Protein AF-A0A7S0RJD3-F1 (afdb_monomer_lite)

InterPro domains:
  IPR029000 Cyclophilin-like domain superfamily [G3DSA:2.40.100.10] (4-103)
  IPR029000 Cyclophilin-like domain superfamily [SSF50891] (12-102)

Radius of gyration: 16.27 Å; chains: 1; bounding box: 36×37×42 Å

Structure (mmCIF, N/CA/C/O backbone):
data_AF-A0A7S0RJD3-F1
#
_entry.id   AF-A0A7S0RJD3-F1
#
loop_
_atom_site.group_PDB
_atom_site.id
_atom_site.type_symbol
_atom_site.label_atom_id
_atom_site.label_alt_id
_atom_site.label_comp_id
_atom_site.label_asym_id
_atom_site.label_entity_id
_atom_site.label_seq_id
_atom_site.pdbx_PDB_ins_code
_atom_site.Cartn_x
_atom_site.Cartn_y
_atom_site.Cartn_z
_atom_site.occupancy
_atom_site.B_iso_or_equiv
_atom_site.auth_seq_id
_atom_site.auth_comp_id
_atom_site.auth_asym_id
_atom_site.auth_atom_id
_atom_site.pdbx_PDB_model_num
ATOM 1 N N . MET A 1 1 ? 11.140 4.102 11.174 1.00 42.84 1 MET A N 1
ATOM 2 C CA . MET A 1 1 ? 11.717 2.748 11.290 1.00 42.84 1 MET A CA 1
ATOM 3 C C . MET A 1 1 ? 10.749 1.939 12.129 1.00 42.84 1 MET A C 1
ATOM 5 O O . MET A 1 1 ? 10.420 2.392 13.215 1.00 42.84 1 MET A O 1
ATOM 9 N N . VAL A 1 2 ? 10.193 0.849 11.604 1.00 48.28 2 VAL A N 1
ATOM 10 C CA . VAL A 1 2 ? 9.405 -0.090 12.420 1.00 48.28 2 VAL A CA 1
ATOM 11 C C . VAL A 1 2 ? 10.376 -0.982 13.194 1.00 48.28 2 VAL A C 1
ATOM 13 O O . VAL A 1 2 ? 11.359 -1.428 12.612 1.00 48.28 2 VAL A O 1
ATOM 16 N N . ASP A 1 3 ? 10.099 -1.262 14.469 1.00 56.97 3 ASP A N 1
ATOM 17 C CA . ASP A 1 3 ? 10.924 -2.094 15.373 1.00 56.97 3 ASP A CA 1
ATOM 18 C C . ASP A 1 3 ? 10.940 -3.601 15.011 1.00 56.97 3 ASP A C 1
ATOM 20 O O . ASP A 1 3 ? 11.154 -4.477 15.850 1.00 56.97 3 ASP A O 1
ATOM 24 N N . GLY A 1 4 ? 10.712 -3.938 13.740 1.00 58.22 4 GLY A N 1
ATOM 25 C CA . GLY A 1 4 ? 10.915 -5.279 13.208 1.00 58.22 4 GLY A CA 1
ATOM 26 C C . GLY A 1 4 ? 12.369 -5.453 12.775 1.00 58.22 4 GLY A C 1
ATOM 27 O O . GLY A 1 4 ? 12.878 -4.664 11.988 1.00 58.22 4 GLY A O 1
ATOM 28 N N . LYS A 1 5 ? 13.039 -6.515 13.235 1.00 60.19 5 LYS A N 1
ATOM 29 C CA . LYS A 1 5 ? 14.437 -6.846 12.875 1.00 60.19 5 LYS A CA 1
ATOM 30 C C . LYS A 1 5 ? 14.649 -7.225 11.394 1.00 60.19 5 LYS A C 1
ATOM 32 O O . LYS A 1 5 ? 15.731 -7.684 11.042 1.00 60.19 5 LYS A O 1
ATOM 37 N N . PHE A 1 6 ? 13.637 -7.075 10.541 1.00 66.56 6 PHE A N 1
ATOM 38 C CA . PHE A 1 6 ? 13.657 -7.509 9.147 1.00 66.56 6 PHE A CA 1
ATOM 39 C C . PHE A 1 6 ? 13.454 -6.314 8.219 1.00 66.56 6 PHE A C 1
ATOM 41 O O . PHE A 1 6 ? 12.492 -5.559 8.359 1.00 66.56 6 PHE A O 1
ATOM 48 N N . SER A 1 7 ? 14.370 -6.159 7.266 1.00 71.75 7 SER A N 1
ATOM 49 C CA . SER A 1 7 ? 14.359 -5.096 6.257 1.00 71.75 7 SER A CA 1
ATOM 50 C C . SER A 1 7 ? 13.518 -5.427 5.023 1.00 71.75 7 SER A C 1
ATOM 52 O O . SER A 1 7 ? 13.424 -4.585 4.141 1.00 71.75 7 SER A O 1
ATOM 54 N N . GLY A 1 8 ? 12.924 -6.624 4.950 1.00 77.19 8 GLY A N 1
ATOM 55 C CA . GLY A 1 8 ? 12.093 -7.049 3.828 1.00 77.19 8 GLY A CA 1
ATOM 56 C C . GLY A 1 8 ? 11.360 -8.372 4.072 1.00 77.19 8 GLY A C 1
ATOM 57 O O . GLY A 1 8 ? 11.502 -8.993 5.128 1.00 77.19 8 GLY A O 1
ATOM 58 N N . LEU A 1 9 ? 10.547 -8.780 3.097 1.00 82.25 9 LEU A N 1
ATOM 59 C CA . LEU A 1 9 ? 9.812 -10.044 3.091 1.00 82.25 9 LEU A CA 1
ATOM 60 C C . LEU A 1 9 ? 10.760 -11.242 2.983 1.00 82.25 9 LEU A C 1
ATOM 62 O O . LEU A 1 9 ? 11.779 -11.178 2.300 1.00 82.25 9 LEU A O 1
ATOM 66 N N . ALA A 1 10 ? 10.377 -12.361 3.604 1.00 83.44 10 ALA A N 1
ATOM 67 C CA . ALA A 1 10 ? 11.083 -13.632 3.434 1.00 83.44 10 ALA A CA 1
ATOM 68 C C . ALA A 1 10 ? 11.004 -14.141 1.983 1.00 83.44 10 ALA A C 1
ATOM 70 O O . ALA A 1 10 ? 11.990 -14.648 1.454 1.00 83.44 10 ALA A O 1
ATOM 71 N N . TRP A 1 11 ? 9.849 -13.941 1.338 1.00 83.25 11 TRP A N 1
ATOM 72 C CA . TRP A 1 11 ? 9.627 -14.202 -0.082 1.00 83.25 11 TRP A CA 1
ATOM 73 C C . TRP A 1 11 ? 8.837 -13.049 -0.688 1.00 83.25 11 TRP A C 1
ATOM 75 O O . TRP A 1 11 ? 7.824 -12.618 -0.136 1.00 83.25 11 TRP A O 1
ATOM 85 N N . GLN A 1 12 ? 9.319 -12.542 -1.815 1.00 86.25 12 GLN A N 1
ATOM 86 C CA . GLN A 1 12 ? 8.622 -11.541 -2.605 1.00 86.25 12 GLN A CA 1
ATOM 87 C C . GLN A 1 12 ? 7.914 -12.277 -3.741 1.00 86.25 12 GLN A C 1
ATOM 89 O O . GLN A 1 12 ? 8.520 -12.473 -4.782 1.00 86.25 12 GLN A O 1
ATOM 94 N N . GLU A 1 13 ? 6.684 -12.736 -3.502 1.00 87.00 13 GLU A N 1
ATOM 95 C CA . GLU A 1 13 ? 5.916 -13.523 -4.475 1.00 87.00 13 GLU A CA 1
ATOM 96 C C . GLU A 1 13 ? 4.891 -12.647 -5.199 1.00 87.00 13 GLU A C 1
ATOM 98 O O . GLU A 1 13 ? 3.969 -12.102 -4.578 1.00 87.00 13 GLU A O 1
ATOM 103 N N . TYR A 1 14 ? 5.025 -12.519 -6.516 1.00 90.38 14 TYR A N 1
ATOM 104 C CA . TYR A 1 14 ? 3.992 -11.951 -7.376 1.00 90.38 14 TYR A CA 1
ATOM 105 C C . TYR A 1 14 ? 3.080 -13.045 -7.943 1.00 90.38 14 TYR A C 1
ATOM 107 O O . TYR A 1 14 ? 3.507 -14.143 -8.289 1.00 90.38 14 TYR A O 1
ATOM 115 N N . SER A 1 15 ? 1.798 -12.720 -8.119 1.00 92.88 15 SER A N 1
ATOM 116 C CA . SER A 1 15 ? 0.851 -13.591 -8.811 1.00 92.88 15 SER A CA 1
ATOM 117 C C . SER A 1 15 ? -0.053 -12.767 -9.724 1.00 92.88 15 SER A C 1
ATOM 119 O O . SER A 1 15 ? -0.755 -11.881 -9.233 1.00 92.88 15 SER A O 1
ATOM 121 N N . PRO A 1 16 ? -0.157 -13.100 -11.025 1.00 93.25 16 PRO A N 1
ATOM 122 C CA . PRO A 1 16 ? -1.087 -12.421 -11.927 1.00 93.25 16 PRO A CA 1
ATOM 123 C C . PRO A 1 16 ? -2.560 -12.659 -11.555 1.00 93.25 16 PRO A C 1
ATOM 125 O O . PRO A 1 16 ? -3.438 -11.957 -12.043 1.00 93.25 16 PRO A O 1
ATOM 128 N N . ARG A 1 17 ? -2.852 -13.623 -10.665 1.00 96.19 17 ARG A N 1
ATOM 129 C CA . ARG A 1 17 ? -4.199 -13.837 -10.104 1.00 96.19 17 ARG A CA 1
ATOM 130 C C . ARG A 1 17 ? -4.589 -12.787 -9.059 1.00 96.19 17 ARG A C 1
ATOM 132 O O . ARG A 1 17 ? -5.767 -12.672 -8.740 1.00 96.19 17 ARG A O 1
ATOM 139 N N . TYR A 1 18 ? -3.616 -12.046 -8.531 1.00 95.88 18 TYR A N 1
ATOM 140 C CA . TYR A 1 18 ? -3.810 -10.977 -7.553 1.00 95.88 18 TYR A CA 1
ATOM 141 C C . TYR A 1 18 ? -3.129 -9.695 -8.060 1.00 95.88 18 TYR A C 1
ATOM 143 O O . TYR A 1 18 ? -2.096 -9.294 -7.527 1.00 95.88 18 TYR A O 1
ATOM 151 N N . PRO A 1 19 ? -3.654 -9.076 -9.135 1.00 95.62 19 PRO A N 1
ATOM 152 C CA . PRO A 1 19 ? -3.076 -7.860 -9.692 1.00 95.62 19 PRO A CA 1
ATOM 153 C C . PRO A 1 19 ? -3.303 -6.652 -8.772 1.00 95.62 19 PRO A C 1
ATOM 155 O O . PRO A 1 19 ? -4.268 -6.607 -8.006 1.00 95.62 19 PRO A O 1
ATOM 158 N N . HIS A 1 20 ? -2.438 -5.643 -8.892 1.00 96.94 20 HIS A N 1
ATOM 159 C CA . HIS A 1 20 ? -2.526 -4.396 -8.123 1.00 96.94 20 HIS A CA 1
ATOM 160 C C . HIS A 1 20 ? -3.558 -3.427 -8.699 1.00 96.94 20 HIS A C 1
ATOM 162 O O . HIS A 1 20 ? -3.204 -2.375 -9.221 1.00 96.94 20 HIS A O 1
ATOM 168 N N . VAL A 1 21 ? -4.835 -3.780 -8.611 1.00 97.75 21 VAL A N 1
ATOM 169 C CA . VAL A 1 21 ? -5.946 -2.911 -9.027 1.00 97.75 21 VAL A CA 1
ATOM 170 C C . VAL A 1 21 ? -6.313 -1.900 -7.932 1.00 97.75 21 VAL A C 1
ATOM 172 O O . VAL A 1 21 ? -5.790 -1.939 -6.820 1.00 97.75 21 VAL A O 1
ATOM 175 N N . GLU A 1 22 ? -7.239 -0.986 -8.218 1.00 97.88 22 GL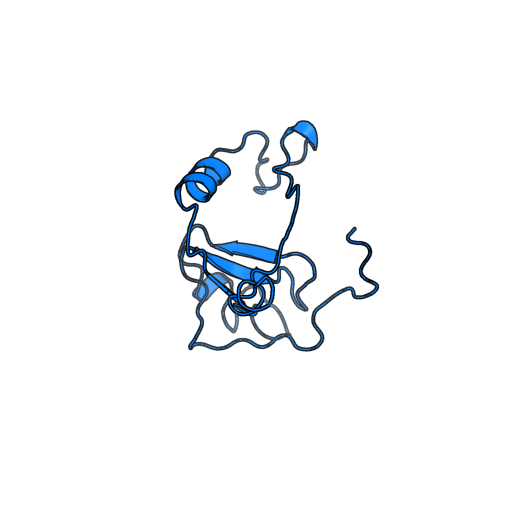U A N 1
ATOM 176 C CA . GLU A 1 22 ? -7.724 -0.036 -7.212 1.00 97.88 22 GLU A CA 1
ATOM 177 C C . GLU A 1 22 ? -8.202 -0.756 -5.929 1.00 97.88 22 GLU A C 1
ATOM 179 O O . GLU A 1 22 ? -8.863 -1.800 -5.975 1.00 97.88 22 GLU A O 1
ATOM 184 N N . MET A 1 23 ? -7.871 -0.179 -4.770 1.00 97.88 23 MET A N 1
ATOM 185 C CA . MET A 1 23 ? -8.153 -0.680 -3.420 1.00 97.88 23 MET A CA 1
ATOM 186 C C . MET A 1 23 ? -7.381 -1.939 -2.996 1.00 97.88 23 MET A C 1
ATOM 188 O O . MET A 1 23 ? -7.697 -2.510 -1.946 1.00 97.88 23 MET A O 1
ATOM 192 N N . THR A 1 24 ? -6.373 -2.391 -3.744 1.00 98.19 24 THR A N 1
ATOM 193 C CA . THR A 1 24 ? -5.452 -3.439 -3.269 1.00 98.19 24 THR A CA 1
ATOM 194 C C . THR A 1 24 ? -4.286 -2.857 -2.478 1.00 98.19 24 THR A C 1
ATOM 196 O O . THR A 1 24 ? -3.996 -1.663 -2.548 1.00 98.19 24 THR A O 1
ATOM 199 N N . LEU A 1 25 ? -3.626 -3.704 -1.690 1.00 97.31 25 LEU A N 1
ATOM 200 C CA . LEU A 1 25 ? -2.428 -3.353 -0.940 1.00 97.31 25 LEU A CA 1
ATOM 201 C C . LEU A 1 25 ? -1.258 -4.235 -1.365 1.00 97.31 25 LEU A C 1
ATOM 203 O O . LEU A 1 25 ? -1.408 -5.450 -1.537 1.00 97.31 25 LEU A O 1
ATOM 207 N N . GLY A 1 26 ? -0.089 -3.609 -1.456 1.00 95.00 26 GLY A N 1
ATOM 208 C CA . GLY A 1 26 ? 1.172 -4.264 -1.762 1.00 95.00 26 GLY A CA 1
ATOM 209 C C . GLY A 1 26 ? 2.286 -3.845 -0.819 1.00 95.00 26 GLY A C 1
ATOM 210 O O . GLY A 1 26 ? 2.190 -2.822 -0.141 1.00 95.00 26 GLY A O 1
ATOM 211 N N . TYR A 1 27 ? 3.345 -4.643 -0.752 1.00 92.94 27 TYR A N 1
ATOM 212 C CA . TYR A 1 27 ? 4.548 -4.256 -0.020 1.00 92.94 27 TYR A CA 1
ATOM 213 C C . TYR A 1 27 ? 5.408 -3.325 -0.872 1.00 92.94 27 TYR A C 1
ATOM 215 O O . TYR A 1 27 ? 5.672 -3.608 -2.036 1.00 92.94 27 TYR A O 1
ATOM 223 N N . ALA A 1 28 ? 5.837 -2.210 -0.284 1.00 88.25 28 ALA A N 1
ATOM 224 C CA . ALA A 1 28 ? 6.681 -1.233 -0.953 1.00 88.25 28 ALA A CA 1
ATOM 225 C C . ALA A 1 28 ? 8.132 -1.724 -1.011 1.00 88.25 28 ALA A C 1
ATOM 227 O O . ALA A 1 28 ? 8.637 -2.271 -0.028 1.00 88.25 28 ALA A O 1
ATOM 228 N N . GLY A 1 29 ? 8.806 -1.451 -2.128 1.00 83.50 29 GLY A N 1
ATOM 229 C CA . GLY A 1 29 ? 10.212 -1.792 -2.344 1.00 83.50 29 GLY A CA 1
ATOM 230 C C . GLY A 1 29 ? 10.418 -3.125 -3.064 1.00 83.50 29 GLY A C 1
ATOM 231 O O . GLY A 1 29 ? 9.507 -3.940 -3.189 1.00 83.50 29 GLY A O 1
ATOM 232 N N . ARG A 1 30 ? 11.645 -3.322 -3.552 1.00 84.69 30 ARG A N 1
ATOM 233 C CA . ARG A 1 30 ? 12.102 -4.515 -4.271 1.00 84.69 30 ARG A CA 1
ATOM 234 C C . ARG A 1 30 ? 13.563 -4.803 -3.871 1.00 84.69 30 ARG A C 1
ATOM 236 O O . ARG A 1 30 ? 14.450 -4.127 -4.391 1.00 84.69 30 ARG A O 1
ATOM 243 N N . PRO A 1 31 ? 13.839 -5.726 -2.923 1.00 77.88 31 PRO A N 1
ATOM 244 C CA . PRO A 1 31 ? 12.890 -6.560 -2.178 1.00 77.88 31 PRO A CA 1
ATOM 245 C C . PRO A 1 31 ? 11.979 -5.752 -1.242 1.00 77.88 31 PRO A C 1
ATOM 247 O O . PRO A 1 31 ? 12.411 -4.768 -0.646 1.00 77.88 31 PRO A O 1
ATOM 250 N N . GLY A 1 32 ? 10.703 -6.137 -1.168 1.00 80.56 32 GLY A N 1
ATOM 251 C CA . GLY A 1 32 ? 9.664 -5.346 -0.497 1.00 80.56 32 GLY A CA 1
ATOM 252 C C . GLY A 1 32 ? 9.578 -5.530 1.016 1.00 80.56 32 GLY A C 1
ATOM 253 O O . GLY A 1 32 ? 10.109 -6.491 1.564 1.00 80.56 32 GLY A O 1
ATOM 254 N N . GLY A 1 33 ? 8.835 -4.635 1.674 1.00 83.38 33 GLY A N 1
ATOM 255 C CA . GLY A 1 33 ? 8.526 -4.664 3.108 1.00 83.38 33 GLY A CA 1
ATOM 256 C C . GLY A 1 33 ? 9.549 -3.913 3.975 1.00 83.38 33 GLY A C 1
ATOM 257 O O . GLY A 1 33 ? 10.625 -3.568 3.503 1.00 83.38 33 GLY A O 1
ATOM 258 N N . PRO A 1 34 ? 9.225 -3.602 5.246 1.00 86.00 34 PRO A N 1
ATOM 259 C CA . PRO A 1 34 ? 7.934 -3.786 5.924 1.00 86.00 34 PRO A CA 1
ATOM 260 C C . PRO A 1 34 ? 6.901 -2.693 5.595 1.00 86.00 34 PRO A C 1
ATOM 262 O O . PRO A 1 34 ? 5.742 -2.798 5.994 1.00 86.00 34 PRO A O 1
ATOM 265 N N . ALA A 1 35 ? 7.307 -1.638 4.884 1.00 89.62 35 ALA A N 1
ATOM 266 C CA . ALA A 1 35 ? 6.380 -0.628 4.393 1.00 89.62 35 ALA A CA 1
ATOM 267 C C . ALA A 1 35 ? 5.414 -1.244 3.370 1.00 89.62 35 ALA A C 1
ATOM 269 O O . ALA A 1 35 ? 5.794 -2.106 2.577 1.00 89.62 35 ALA A O 1
ATOM 270 N N . PHE A 1 36 ? 4.167 -0.787 3.378 1.00 94.12 36 PHE A N 1
ATOM 271 C CA . PHE A 1 36 ? 3.151 -1.181 2.409 1.00 94.12 36 PHE A CA 1
ATOM 272 C C . PHE A 1 36 ? 2.476 0.056 1.822 1.00 94.12 36 PHE A C 1
ATOM 274 O O . PHE A 1 36 ? 2.522 1.141 2.406 1.00 94.12 36 PHE A O 1
ATOM 281 N N . TYR A 1 37 ? 1.841 -0.118 0.672 1.00 94.81 37 TYR A N 1
ATOM 282 C CA . TYR A 1 37 ? 1.031 0.894 0.010 1.00 94.81 37 TYR A CA 1
ATOM 283 C C . TYR A 1 37 ? -0.393 0.393 -0.212 1.00 94.81 37 TYR A C 1
ATOM 285 O O . TYR A 1 37 ? -0.689 -0.797 -0.091 1.00 94.81 37 TYR A O 1
ATOM 293 N N . LEU A 1 38 ? -1.266 1.333 -0.558 1.00 96.88 38 LEU A N 1
ATOM 294 C CA . LEU A 1 38 ? -2.624 1.096 -1.021 1.00 96.88 38 LEU A CA 1
ATOM 295 C C . LEU A 1 38 ? -2.749 1.708 -2.419 1.00 96.88 38 LEU A C 1
ATOM 297 O O . LEU A 1 38 ? -2.495 2.900 -2.595 1.00 96.88 38 LEU A O 1
ATOM 301 N N . SER A 1 39 ? -3.145 0.903 -3.400 1.00 97.00 39 SER A N 1
ATOM 302 C CA . SER A 1 39 ? -3.394 1.339 -4.775 1.00 97.00 39 SER A CA 1
ATOM 303 C C . SER A 1 39 ? -4.675 2.173 -4.853 1.00 97.00 39 SER A C 1
ATOM 305 O O . SER A 1 39 ? -5.770 1.662 -4.627 1.00 97.00 39 SER A O 1
ATOM 307 N N . THR A 1 40 ? -4.560 3.461 -5.175 1.00 95.50 40 THR A N 1
ATOM 308 C CA . THR A 1 40 ? -5.709 4.377 -5.358 1.00 95.50 40 THR A CA 1
ATOM 309 C C . THR A 1 40 ? -6.212 4.441 -6.802 1.00 95.50 40 THR A C 1
ATOM 311 O O . THR A 1 40 ? -7.158 5.169 -7.089 1.00 95.50 40 THR A O 1
ATOM 314 N N . VAL A 1 41 ? -5.566 3.691 -7.697 1.00 95.62 41 VAL A N 1
ATOM 315 C CA . VAL A 1 41 ? -5.890 3.480 -9.114 1.00 95.62 41 VAL A CA 1
ATOM 316 C C . VAL A 1 41 ? -5.432 2.071 -9.511 1.00 95.62 41 VAL A C 1
ATOM 318 O O . VAL A 1 41 ? -4.785 1.388 -8.714 1.00 95.62 41 VAL A O 1
ATOM 321 N N . ASP A 1 42 ? -5.727 1.636 -10.736 1.00 97.19 42 ASP A N 1
ATOM 322 C CA . ASP A 1 42 ? -5.149 0.406 -11.282 1.00 97.19 42 ASP A CA 1
ATOM 323 C C . ASP A 1 42 ? -3.646 0.578 -11.566 1.00 97.19 42 ASP A C 1
ATOM 325 O O . ASP A 1 42 ? -3.237 1.329 -12.451 1.00 97.19 42 ASP A O 1
ATOM 329 N N . ASN A 1 43 ? -2.826 -0.137 -10.800 1.00 95.75 43 ASN A N 1
ATOM 330 C CA . ASN A 1 43 ? -1.373 -0.189 -10.905 1.00 95.75 43 ASN A CA 1
ATOM 331 C C . ASN A 1 43 ? -0.868 -1.578 -11.331 1.00 95.75 43 ASN A C 1
ATOM 333 O O . ASN A 1 43 ? 0.295 -1.910 -11.085 1.00 95.75 43 ASN A O 1
ATOM 337 N N . THR A 1 44 ? -1.700 -2.392 -11.988 1.00 95.25 44 THR A N 1
ATOM 338 C CA . THR A 1 44 ? -1.342 -3.752 -12.424 1.00 95.25 44 THR A CA 1
ATOM 339 C C . THR A 1 44 ? -0.027 -3.780 -13.202 1.00 95.25 44 THR A C 1
ATOM 341 O O . THR A 1 44 ? 0.814 -4.640 -12.952 1.00 95.25 44 THR A O 1
ATOM 344 N N . PHE A 1 45 ? 0.186 -2.809 -14.094 1.00 92.50 45 PHE A N 1
ATOM 345 C CA . PHE A 1 45 ? 1.433 -2.680 -14.850 1.00 92.50 45 PHE A CA 1
ATOM 346 C C . PHE A 1 45 ? 2.570 -2.092 -14.011 1.00 92.50 45 PHE A C 1
ATOM 348 O O . PHE A 1 45 ? 3.677 -2.620 -14.022 1.00 92.50 45 PHE A O 1
ATOM 355 N N . ASN A 1 46 ? 2.305 -1.030 -13.244 1.00 92.69 46 ASN A N 1
ATOM 356 C CA . ASN A 1 46 ? 3.331 -0.323 -12.469 1.00 92.69 46 ASN A CA 1
ATOM 357 C C . ASN A 1 46 ? 3.963 -1.196 -11.379 1.00 92.69 46 ASN A C 1
ATOM 359 O O . ASN A 1 46 ? 5.156 -1.063 -11.101 1.00 92.69 46 ASN A O 1
ATOM 363 N N . HIS A 1 47 ? 3.186 -2.105 -10.791 1.00 93.31 47 HIS A N 1
ATOM 364 C CA . HIS A 1 47 ? 3.622 -3.015 -9.730 1.00 93.31 47 HIS A CA 1
ATOM 365 C C . HIS A 1 47 ? 3.722 -4.478 -10.187 1.00 93.31 47 HIS A C 1
ATOM 367 O O . HIS A 1 47 ? 4.005 -5.348 -9.368 1.00 93.31 47 HIS A O 1
ATOM 373 N N . GLY A 1 48 ? 3.517 -4.750 -11.481 1.00 91.75 48 GLY A N 1
ATOM 374 C CA . GLY A 1 48 ? 3.619 -6.076 -12.089 1.00 91.75 48 GLY A CA 1
ATOM 375 C C . GLY A 1 48 ? 5.026 -6.439 -12.597 1.00 91.75 48 GLY A C 1
ATOM 376 O O . GLY A 1 48 ? 5.984 -5.683 -12.409 1.00 91.75 48 GLY A O 1
ATOM 377 N N . PRO A 1 49 ? 5.180 -7.622 -13.221 1.00 89.56 49 PRO A N 1
ATOM 378 C CA . PRO A 1 49 ? 6.453 -8.112 -13.748 1.00 89.56 49 PRO A CA 1
ATOM 379 C C . PRO A 1 49 ? 7.050 -7.182 -14.806 1.00 89.56 49 PRO A C 1
ATOM 381 O O . PRO A 1 49 ? 6.334 -6.644 -15.647 1.00 89.56 49 PRO A O 1
ATOM 384 N N . GLY A 1 50 ? 8.375 -7.011 -14.775 1.00 81.31 50 GLY A N 1
ATOM 385 C CA . GLY A 1 50 ? 9.109 -6.182 -15.740 1.00 81.31 50 GLY A CA 1
ATOM 386 C C . GLY A 1 50 ? 8.974 -4.668 -15.534 1.00 81.31 50 GLY A C 1
ATOM 387 O O . GLY A 1 50 ? 9.526 -3.897 -16.315 1.00 81.31 50 GLY A O 1
ATOM 388 N N . SER A 1 51 ? 8.272 -4.221 -14.489 1.00 84.12 51 SER A N 1
ATOM 389 C CA . SER A 1 51 ? 8.148 -2.802 -14.152 1.00 84.12 51 SER A CA 1
ATOM 390 C C . SER A 1 51 ? 9.313 -2.297 -13.290 1.00 84.12 51 SER A C 1
ATOM 392 O O . SER A 1 51 ? 10.050 -3.081 -12.689 1.00 84.12 51 SER A O 1
ATOM 394 N N . GLN A 1 52 ? 9.474 -0.971 -13.208 1.00 80.38 52 GLN A N 1
ATOM 395 C CA . GLN A 1 52 ? 10.412 -0.278 -12.303 1.00 80.38 52 GLN A CA 1
ATOM 396 C C . GLN A 1 52 ? 11.898 -0.678 -12.425 1.00 80.38 52 GLN A C 1
ATOM 398 O O . GLN A 1 52 ? 12.691 -0.350 -11.549 1.00 80.38 52 GLN A O 1
ATOM 403 N N . GLY A 1 53 ? 12.297 -1.377 -13.495 1.00 75.50 53 GLY A N 1
ATOM 404 C CA . GLY A 1 53 ? 13.696 -1.747 -13.744 1.00 75.50 53 GLY A CA 1
ATOM 405 C C . GLY A 1 53 ? 14.318 -2.677 -12.693 1.00 75.50 53 GLY A C 1
ATOM 406 O O . GLY A 1 53 ? 15.541 -2.753 -12.610 1.00 75.50 53 GLY A O 1
ATOM 407 N N . SER A 1 54 ? 13.505 -3.360 -11.878 1.00 73.50 54 SER A N 1
ATOM 408 C CA . SER A 1 54 ? 14.012 -4.256 -10.832 1.00 73.50 54 SER A CA 1
ATOM 409 C C . SER A 1 54 ? 14.497 -5.590 -11.395 1.00 73.50 54 SER A C 1
ATOM 411 O O . SER A 1 54 ? 13.856 -6.171 -12.269 1.00 73.50 54 SER A O 1
ATOM 413 N N . ALA A 1 55 ? 15.592 -6.101 -10.828 1.00 74.69 55 ALA A N 1
ATOM 414 C CA . ALA A 1 55 ? 16.086 -7.460 -11.057 1.00 74.69 55 ALA A CA 1
ATOM 415 C C . ALA A 1 55 ? 15.387 -8.521 -10.177 1.00 74.69 55 ALA A C 1
ATOM 417 O O . ALA A 1 55 ? 15.659 -9.710 -10.324 1.00 74.69 55 ALA A O 1
ATOM 418 N N . THR A 1 56 ? 14.522 -8.103 -9.246 1.00 77.75 56 THR A N 1
ATOM 419 C CA . THR A 1 56 ? 13.744 -8.992 -8.365 1.00 77.75 56 THR A CA 1
ATOM 420 C C . THR A 1 56 ? 12.312 -9.175 -8.869 1.00 77.75 56 THR A C 1
ATOM 422 O O . THR A 1 56 ? 11.890 -8.524 -9.828 1.00 77.75 56 THR A O 1
ATOM 425 N N . GLU A 1 57 ? 11.547 -10.048 -8.205 1.00 86.69 57 GLU A N 1
ATOM 426 C CA . GLU A 1 57 ? 10.117 -10.197 -8.476 1.00 86.69 57 GLU A CA 1
ATOM 427 C C . GLU A 1 57 ? 9.348 -8.869 -8.370 1.00 86.69 57 GLU A C 1
ATOM 429 O O . GLU A 1 57 ? 9.794 -7.878 -7.780 1.00 86.69 57 GLU A O 1
ATOM 434 N N . ALA A 1 58 ? 8.161 -8.868 -8.973 1.00 91.50 58 ALA A N 1
ATOM 435 C CA . ALA A 1 58 ? 7.192 -7.794 -8.851 1.00 91.50 58 ALA A CA 1
ATOM 436 C C . ALA A 1 58 ? 6.621 -7.690 -7.425 1.00 91.50 58 ALA A C 1
ATOM 438 O O . ALA A 1 58 ? 6.953 -8.473 -6.533 1.00 91.50 58 ALA A O 1
ATOM 439 N N . ASP A 1 59 ? 5.789 -6.685 -7.168 1.00 92.88 59 ASP A N 1
ATOM 440 C CA . ASP A 1 59 ? 5.317 -6.426 -5.809 1.00 92.88 59 ASP A CA 1
ATOM 441 C C . ASP A 1 59 ? 4.259 -7.469 -5.425 1.00 92.88 59 ASP A C 1
ATOM 443 O O . ASP A 1 59 ? 3.321 -7.728 -6.182 1.00 92.88 59 ASP A O 1
ATOM 447 N N . SER A 1 60 ? 4.344 -8.032 -4.221 1.00 92.06 60 SER A N 1
ATOM 448 C CA . SER A 1 60 ? 3.302 -8.925 -3.706 1.00 92.06 60 SER A CA 1
ATOM 449 C C . SER A 1 60 ? 2.029 -8.145 -3.378 1.00 92.06 60 SER A C 1
ATOM 451 O O . SER A 1 60 ? 2.065 -7.223 -2.564 1.00 92.06 60 SER A O 1
ATOM 453 N N . CYS A 1 61 ? 0.894 -8.534 -3.963 1.00 94.94 61 CYS A N 1
ATOM 454 C CA . CYS A 1 61 ? -0.433 -8.050 -3.573 1.00 94.94 61 CYS A CA 1
ATOM 455 C C . CYS A 1 61 ? -0.990 -8.941 -2.457 1.00 94.94 61 CYS A C 1
ATOM 457 O O . CYS A 1 61 ? -1.371 -10.084 -2.710 1.00 94.94 61 CYS A O 1
ATOM 459 N N . PHE A 1 62 ? -1.044 -8.434 -1.224 1.00 94.56 62 PHE A N 1
ATOM 460 C CA . PHE A 1 62 ? -1.355 -9.260 -0.047 1.00 94.56 62 PHE A CA 1
ATOM 461 C C . PHE A 1 62 ? -2.740 -8.999 0.555 1.00 94.56 62 PHE A C 1
ATOM 463 O O . PHE A 1 62 ? -3.211 -9.787 1.375 1.00 94.56 62 PHE A O 1
ATOM 470 N N . ALA A 1 63 ? -3.401 -7.899 0.1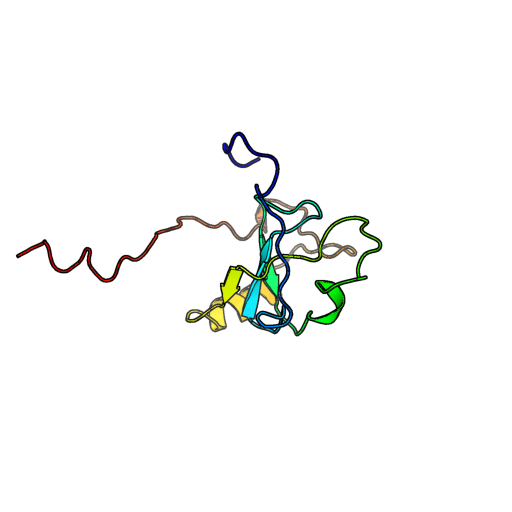90 1.00 96.38 63 ALA A N 1
ATOM 471 C CA . ALA A 1 63 ? -4.707 -7.559 0.743 1.00 96.38 63 ALA A CA 1
ATOM 472 C C . ALA A 1 63 ? -5.530 -6.667 -0.192 1.00 96.38 63 ALA A C 1
ATOM 474 O O . ALA A 1 63 ? -5.035 -6.108 -1.170 1.00 96.38 63 ALA A O 1
ATOM 475 N N . LYS A 1 64 ? -6.811 -6.514 0.153 1.00 97.81 64 LYS A N 1
ATOM 476 C CA . LYS A 1 64 ? -7.742 -5.568 -0.461 1.00 97.81 64 LYS A CA 1
ATOM 477 C C . LYS A 1 64 ? -8.562 -4.876 0.622 1.00 97.81 64 LYS A C 1
ATOM 479 O O . LYS A 1 64 ? -8.952 -5.503 1.608 1.00 97.81 64 LYS A O 1
ATOM 484 N N . VAL A 1 65 ? -8.857 -3.595 0.426 1.00 97.75 65 VAL A N 1
ATOM 485 C CA . VAL A 1 65 ? -9.795 -2.853 1.271 1.00 97.75 65 VAL A CA 1
ATOM 486 C C . VAL A 1 65 ? -11.206 -3.399 1.066 1.00 97.75 65 VAL A C 1
ATOM 488 O O . VAL A 1 65 ? -11.714 -3.454 -0.053 1.00 97.75 65 VAL A O 1
ATOM 491 N N . VAL A 1 66 ? -11.854 -3.792 2.162 1.00 97.44 66 VAL A N 1
ATOM 492 C CA . VAL A 1 66 ? -13.240 -4.294 2.153 1.00 97.44 66 VAL A CA 1
ATOM 493 C C . VAL A 1 66 ? -14.238 -3.326 2.793 1.00 97.44 66 VAL A C 1
ATOM 495 O O . VAL A 1 66 ? -15.443 -3.488 2.614 1.00 97.44 66 VAL A O 1
ATOM 498 N N . ARG A 1 67 ? -13.759 -2.339 3.562 1.00 96.94 67 ARG A N 1
ATOM 499 C CA . ARG A 1 67 ? -14.549 -1.304 4.255 1.00 96.94 67 ARG A CA 1
ATOM 500 C C . ARG A 1 67 ? -13.705 -0.041 4.439 1.00 96.94 67 ARG A C 1
ATOM 502 O O . ARG A 1 67 ? -12.483 -0.143 4.496 1.00 96.94 67 ARG A O 1
ATOM 509 N N . GLY A 1 68 ? -14.356 1.113 4.598 1.00 97.19 68 GLY A N 1
ATOM 510 C CA . GLY A 1 68 ? -13.678 2.398 4.812 1.00 97.19 68 GLY A CA 1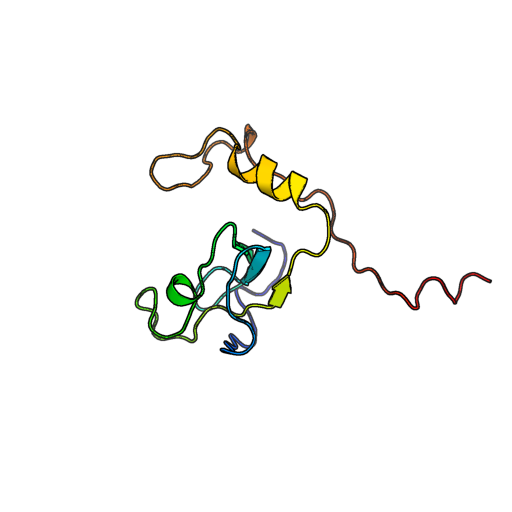
ATOM 511 C C . GLY A 1 68 ? -13.182 3.064 3.524 1.00 97.19 68 GLY A C 1
ATOM 512 O O . GLY A 1 68 ? -12.179 3.775 3.548 1.00 97.19 68 GLY A O 1
ATOM 513 N N . PHE A 1 69 ? -13.844 2.814 2.390 1.00 97.56 69 PHE A N 1
ATOM 514 C CA . PHE A 1 69 ? -13.474 3.371 1.081 1.00 97.56 69 PHE A CA 1
ATOM 515 C C . PHE A 1 69 ? -13.459 4.908 1.084 1.00 97.56 69 PHE A C 1
ATOM 517 O O . PHE A 1 69 ? -12.582 5.535 0.498 1.00 97.56 69 PHE A O 1
ATOM 524 N N . GLU A 1 70 ? -14.378 5.530 1.817 1.00 97.44 70 GLU A N 1
ATOM 525 C CA . GLU A 1 70 ? -14.456 6.977 2.008 1.00 97.44 70 GLU A CA 1
ATOM 526 C C . GLU A 1 70 ? -13.223 7.556 2.716 1.00 97.44 70 GLU A C 1
ATOM 528 O O . GLU A 1 70 ? -12.820 8.690 2.449 1.00 97.44 70 GLU A O 1
ATOM 533 N N . VAL A 1 71 ? -12.590 6.775 3.598 1.00 96.94 71 VAL A N 1
ATOM 534 C CA . VAL A 1 71 ? -11.343 7.179 4.253 1.00 96.94 71 VAL A CA 1
ATOM 535 C C . VAL A 1 71 ? -10.221 7.224 3.227 1.00 96.94 71 VAL A C 1
ATOM 537 O O . VAL A 1 71 ? -9.494 8.214 3.193 1.00 96.94 71 VAL A O 1
ATOM 540 N N . VAL A 1 72 ? -10.125 6.213 2.359 1.00 95.94 72 VAL A N 1
ATOM 541 C CA . VAL A 1 72 ? -9.144 6.173 1.262 1.00 95.94 72 VAL A CA 1
ATOM 542 C C . VAL A 1 72 ? -9.321 7.376 0.335 1.00 95.94 72 VAL A C 1
ATOM 544 O O . VAL A 1 72 ? -8.351 8.071 0.032 1.00 95.94 72 VAL A O 1
ATOM 547 N N . GLU A 1 73 ? -10.560 7.698 -0.040 1.00 95.44 73 GLU A N 1
ATOM 548 C CA . GLU A 1 73 ? -10.835 8.868 -0.878 1.00 95.44 73 GLU A CA 1
ATOM 549 C C . GLU A 1 73 ? -10.434 10.189 -0.215 1.00 95.44 73 GLU A C 1
ATOM 551 O O . GLU A 1 73 ? -9.949 11.110 -0.877 1.00 95.44 73 GLU A O 1
ATOM 556 N N . ARG A 1 74 ? -10.571 10.287 1.110 1.00 95.00 74 ARG A N 1
ATOM 557 C CA . ARG A 1 74 ? -10.099 11.449 1.865 1.00 95.00 74 ARG A CA 1
ATOM 558 C C . ARG A 1 74 ? -8.571 11.515 1.938 1.00 95.00 74 ARG A C 1
ATOM 560 O O . ARG A 1 74 ? -8.027 12.613 1.851 1.00 95.00 74 ARG A O 1
ATOM 567 N N . MET A 1 75 ? -7.878 10.378 2.053 1.00 93.75 75 MET A N 1
ATOM 568 C CA . MET A 1 75 ? -6.406 10.326 2.088 1.00 93.75 75 MET A CA 1
ATOM 569 C C . MET A 1 75 ? -5.776 10.929 0.824 1.00 93.75 75 MET A C 1
ATOM 571 O O . MET A 1 75 ? -4.757 11.607 0.920 1.00 93.75 75 MET A O 1
ATOM 575 N N . LYS A 1 76 ? -6.413 10.769 -0.346 1.00 90.75 76 LYS A N 1
ATOM 576 C CA . LYS A 1 76 ? -5.955 11.342 -1.632 1.00 90.75 76 LYS A CA 1
ATOM 577 C C . LYS A 1 76 ? -5.877 12.872 -1.634 1.00 90.75 76 LYS A C 1
ATOM 579 O O . LYS A 1 76 ? -5.222 13.445 -2.496 1.00 90.75 76 LYS A O 1
ATOM 584 N N . ARG A 1 77 ? -6.555 13.536 -0.694 1.00 90.81 77 ARG A N 1
ATOM 5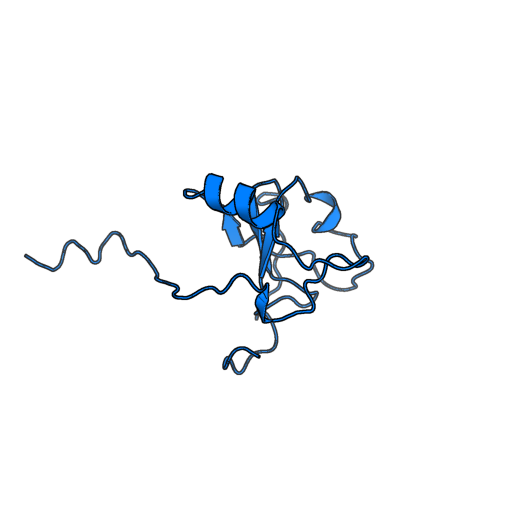85 C CA . ARG A 1 77 ? -6.613 15.002 -0.571 1.00 90.81 77 ARG A CA 1
ATOM 586 C C . ARG A 1 77 ? -5.758 15.533 0.579 1.00 90.81 77 ARG A C 1
ATOM 588 O O . ARG A 1 77 ? -5.946 16.678 0.983 1.00 90.81 77 ARG A O 1
ATOM 595 N N . GLN A 1 78 ? -4.877 14.709 1.151 1.00 91.94 78 GLN A N 1
ATOM 596 C CA . GLN A 1 78 ? -4.007 15.158 2.234 1.00 91.94 78 GLN A CA 1
ATOM 597 C C . GLN A 1 78 ? -3.124 16.334 1.774 1.00 91.94 78 GLN A C 1
ATOM 599 O O . GLN A 1 78 ? -2.597 16.301 0.658 1.00 91.94 78 GLN A O 1
ATOM 604 N N . PRO A 1 79 ? -2.958 17.376 2.601 1.00 92.38 79 PRO A N 1
ATOM 605 C CA . PRO A 1 79 ? -2.047 18.471 2.294 1.00 92.38 79 PRO A CA 1
ATOM 606 C C . PRO A 1 79 ? -0.580 18.034 2.434 1.00 92.38 79 PRO A C 1
ATOM 608 O O . PRO A 1 79 ? -0.273 17.007 3.037 1.00 92.38 79 PRO A O 1
ATOM 611 N N . GLY A 1 80 ? 0.339 18.848 1.910 1.00 91.56 80 GLY A N 1
ATOM 612 C CA . GLY A 1 80 ? 1.776 18.716 2.178 1.00 91.56 80 GLY A CA 1
ATOM 613 C C . GLY A 1 80 ? 2.550 17.768 1.260 1.00 91.56 80 GLY A C 1
ATOM 614 O O . GLY A 1 80 ? 3.739 17.562 1.495 1.00 91.56 80 GLY A O 1
ATOM 615 N N . ALA A 1 81 ? 1.918 17.204 0.226 1.00 89.06 81 ALA A N 1
ATOM 616 C CA . ALA A 1 81 ? 2.636 16.484 -0.823 1.00 89.06 81 ALA A CA 1
ATOM 617 C C . ALA A 1 81 ? 3.496 17.462 -1.645 1.00 89.06 81 ALA A C 1
ATOM 619 O O . ALA A 1 81 ? 2.982 18.465 -2.141 1.00 89.06 81 ALA A O 1
ATOM 620 N N . GLY A 1 82 ? 4.795 17.179 -1.771 1.00 86.50 82 GLY A N 1
ATOM 621 C CA . GLY A 1 82 ? 5.690 17.902 -2.679 1.00 86.50 82 GLY A CA 1
ATOM 622 C C . GLY A 1 82 ? 5.592 17.402 -4.124 1.00 86.50 82 GLY A C 1
ATOM 623 O O . GLY A 1 82 ? 4.821 16.491 -4.427 1.00 86.50 82 GLY A O 1
ATOM 624 N N . ASP A 1 83 ? 6.437 17.937 -5.008 1.00 89.44 83 ASP A N 1
ATOM 625 C CA . ASP A 1 83 ? 6.446 17.608 -6.448 1.00 89.44 83 ASP A CA 1
ATOM 626 C C . ASP A 1 83 ? 6.703 16.121 -6.747 1.00 89.44 83 ASP A C 1
ATOM 628 O O . ASP A 1 83 ? 6.293 15.596 -7.778 1.00 89.44 83 ASP A O 1
ATOM 632 N N . ASN A 1 84 ? 7.369 15.420 -5.828 1.00 87.62 84 ASN A N 1
ATOM 633 C CA . ASN A 1 84 ? 7.648 13.986 -5.916 1.00 87.62 84 ASN A CA 1
ATOM 634 C C . ASN A 1 84 ? 6.559 13.106 -5.269 1.00 87.62 84 ASN A C 1
ATOM 636 O O . ASN A 1 84 ? 6.748 11.899 -5.136 1.00 87.62 84 ASN A O 1
ATOM 640 N N . GLY A 1 85 ? 5.448 13.700 -4.821 1.00 86.75 85 GLY A N 1
ATOM 641 C CA . GLY A 1 85 ? 4.325 13.010 -4.183 1.00 86.75 85 GLY A CA 1
ATOM 642 C C . GLY A 1 85 ? 4.531 12.647 -2.709 1.00 86.75 85 GLY A C 1
ATOM 643 O O . GLY A 1 85 ? 3.592 12.172 -2.069 1.00 86.75 85 GLY A O 1
ATOM 644 N N . PHE A 1 86 ? 5.716 12.881 -2.133 1.00 90.50 86 PHE A N 1
ATOM 645 C CA . PHE A 1 86 ? 5.974 12.602 -0.720 1.00 90.50 86 PHE A CA 1
ATOM 646 C C . PHE A 1 86 ? 5.508 13.752 0.177 1.00 90.50 86 PHE A C 1
ATOM 648 O O . PHE A 1 86 ? 5.737 14.926 -0.120 1.00 90.50 86 PHE A O 1
ATOM 655 N N . VAL A 1 87 ? 4.899 13.407 1.315 1.00 93.69 87 VAL A N 1
ATOM 656 C CA . VAL A 1 87 ? 4.532 14.369 2.363 1.00 93.69 87 VAL A CA 1
ATOM 657 C C . VAL A 1 87 ? 5.724 14.577 3.295 1.00 93.69 87 VAL A C 1
ATOM 659 O O . VAL A 1 87 ? 6.060 13.693 4.087 1.00 93.69 87 VAL A O 1
ATOM 662 N N . GLN A 1 88 ? 6.384 15.731 3.182 1.00 90.94 88 GLN A N 1
ATOM 663 C CA . GLN A 1 88 ? 7.626 15.997 3.917 1.00 90.94 88 GLN A CA 1
ATOM 664 C C . GLN A 1 88 ? 7.388 16.444 5.360 1.00 90.94 88 GLN A C 1
ATOM 666 O O . GLN A 1 88 ? 8.115 16.008 6.248 1.00 90.94 88 GLN A O 1
ATOM 671 N N . ASP A 1 89 ? 6.371 17.278 5.600 1.00 94.00 89 ASP A N 1
ATOM 672 C CA . ASP A 1 89 ? 6.051 17.765 6.943 1.00 94.00 89 ASP A CA 1
ATOM 673 C C . ASP A 1 89 ? 5.367 16.659 7.776 1.00 94.00 89 ASP A C 1
ATOM 675 O O . ASP A 1 89 ? 4.249 16.240 7.445 1.00 94.00 89 ASP A O 1
ATOM 679 N N . PRO A 1 90 ? 5.980 16.196 8.885 1.00 92.69 90 PRO A N 1
ATOM 680 C CA . PRO A 1 90 ? 5.383 15.195 9.766 1.00 92.69 90 PRO A CA 1
ATOM 681 C C . PRO A 1 90 ? 4.051 15.611 10.403 1.00 92.69 90 PRO A C 1
ATOM 683 O O . PRO A 1 90 ? 3.309 14.748 10.889 1.00 92.69 90 PRO A O 1
ATOM 686 N N . ALA A 1 91 ? 3.731 16.909 10.427 1.00 93.62 91 ALA A N 1
ATOM 687 C CA . ALA A 1 91 ? 2.435 17.418 10.869 1.00 93.62 91 ALA A CA 1
ATOM 688 C C . ALA A 1 91 ? 1.291 17.019 9.920 1.00 93.62 91 ALA A C 1
ATOM 690 O O . ALA A 1 91 ? 0.139 16.943 10.345 1.00 93.62 91 ALA A O 1
ATOM 691 N N . HIS A 1 92 ? 1.602 16.719 8.656 1.00 94.25 92 HIS A N 1
ATOM 692 C CA . HIS A 1 92 ? 0.634 16.300 7.642 1.00 94.25 92 HIS A CA 1
ATOM 693 C C . HIS A 1 92 ? 0.579 14.781 7.432 1.00 94.25 92 HIS A C 1
ATOM 695 O O . HIS A 1 92 ? -0.216 14.298 6.628 1.00 94.25 92 HIS A O 1
ATOM 701 N N . HIS A 1 93 ? 1.376 14.000 8.168 1.00 94.81 93 HIS A N 1
ATOM 702 C CA . HIS A 1 93 ? 1.345 12.541 8.066 1.00 94.81 93 HIS A CA 1
ATOM 703 C C . HIS A 1 93 ? 0.027 11.961 8.579 1.00 94.81 93 HIS A C 1
ATOM 705 O O . HIS A 1 93 ? -0.387 12.198 9.717 1.00 94.81 93 HIS A O 1
ATOM 711 N N . ILE A 1 94 ? -0.581 11.092 7.774 1.00 94.81 94 ILE A N 1
ATOM 712 C CA . ILE A 1 94 ? -1.684 10.240 8.215 1.00 94.81 94 ILE A CA 1
ATOM 713 C C . ILE A 1 94 ? -1.104 9.090 9.037 1.00 94.81 94 ILE A C 1
ATOM 715 O O . ILE A 1 94 ? -0.384 8.233 8.526 1.00 94.81 94 ILE A O 1
ATOM 719 N N . ARG A 1 95 ? -1.410 9.077 10.337 1.00 95.06 95 ARG A N 1
ATOM 720 C CA . ARG A 1 95 ? -0.859 8.100 11.283 1.00 95.06 95 ARG A CA 1
ATOM 721 C C . ARG A 1 95 ? -1.793 6.909 11.452 1.00 95.06 95 ARG A C 1
ATOM 723 O O . ARG A 1 95 ? -2.953 7.071 11.828 1.00 95.06 95 ARG A O 1
ATOM 730 N N . ILE A 1 96 ? -1.260 5.704 11.268 1.00 94.12 96 ILE A N 1
ATOM 731 C CA . ILE A 1 96 ? -1.924 4.475 11.710 1.00 94.12 96 ILE A CA 1
ATOM 732 C C . ILE A 1 96 ? -1.803 4.415 13.235 1.00 94.12 96 ILE A C 1
ATOM 734 O O . ILE A 1 96 ? -0.727 4.168 13.769 1.00 94.12 96 ILE A O 1
ATOM 738 N N . GLN A 1 97 ? -2.902 4.679 13.942 1.00 96.19 97 GLN A N 1
ATOM 739 C CA . GLN A 1 97 ? -2.911 4.713 15.411 1.00 96.19 97 GLN A CA 1
ATOM 740 C C . GLN A 1 97 ? -2.959 3.317 16.041 1.00 96.19 97 GLN A C 1
ATOM 742 O O . GLN A 1 97 ? -2.442 3.111 17.134 1.00 96.19 97 GLN A O 1
ATOM 747 N N . SER A 1 98 ? -3.605 2.358 15.374 1.00 95.75 98 SER A N 1
ATOM 748 C CA . SER A 1 98 ? -3.668 0.966 15.820 1.00 95.75 98 SER A CA 1
ATOM 749 C C . SER A 1 98 ? -3.900 0.026 14.640 1.00 95.75 98 SER A C 1
ATOM 751 O O . SER A 1 98 ? -4.532 0.400 13.652 1.00 95.75 98 SER A O 1
ATOM 753 N N . MET A 1 99 ? -3.409 -1.207 14.757 1.00 93.44 99 MET A N 1
ATOM 754 C CA . MET A 1 99 ? -3.695 -2.312 13.841 1.00 93.44 99 MET A CA 1
ATOM 755 C C . MET A 1 99 ? -4.186 -3.497 14.666 1.00 93.44 99 MET A C 1
ATOM 757 O O . MET A 1 99 ? -3.634 -3.788 15.726 1.00 93.44 99 MET A O 1
ATOM 761 N N . ARG A 1 100 ? -5.251 -4.161 14.211 1.00 93.88 100 ARG A N 1
ATOM 762 C CA . A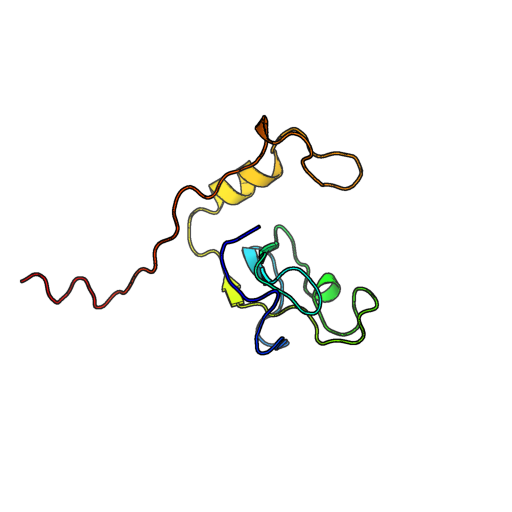RG A 1 100 ? -5.851 -5.307 14.905 1.00 93.88 100 ARG A CA 1
ATOM 763 C C . ARG A 1 100 ? -6.162 -6.408 13.906 1.00 93.88 100 ARG A C 1
ATOM 765 O O . ARG A 1 100 ? -6.760 -6.139 12.868 1.00 93.88 100 ARG A O 1
ATOM 772 N N . VAL A 1 101 ? -5.798 -7.638 14.253 1.00 92.44 101 VAL A N 1
ATOM 773 C CA . VAL A 1 101 ? -6.262 -8.833 13.545 1.00 92.44 101 VAL A CA 1
ATOM 774 C C . VAL A 1 101 ? -7.647 -9.175 14.080 1.00 92.44 101 VAL A C 1
ATOM 776 O O . VAL A 1 101 ? -7.835 -9.308 15.289 1.00 92.44 101 VAL A O 1
ATOM 779 N N . LEU A 1 102 ? -8.628 -9.266 13.184 1.00 89.81 102 LEU A N 1
ATOM 780 C CA . LEU A 1 102 ? -9.978 -9.693 13.530 1.00 89.81 102 LEU A CA 1
ATOM 781 C C . LEU A 1 102 ? -10.089 -11.188 13.250 1.00 89.81 102 LEU A C 1
ATOM 783 O O . LEU A 1 102 ? -10.133 -11.596 12.093 1.00 89.81 102 LEU A O 1
ATOM 787 N N . ASP A 1 103 ? -10.130 -11.985 14.311 1.00 88.06 103 ASP A N 1
ATOM 788 C CA . ASP A 1 103 ? -10.396 -13.416 14.230 1.00 88.06 103 ASP A CA 1
ATOM 789 C C . ASP A 1 103 ? -11.904 -13.664 14.432 1.00 88.06 103 ASP A C 1
ATOM 791 O O . ASP A 1 103 ? -12.424 -13.411 15.525 1.00 88.06 103 ASP A O 1
ATOM 795 N N . PRO A 1 104 ? -12.629 -14.158 13.410 1.00 79.31 104 PRO A N 1
ATOM 796 C CA . PRO A 1 104 ? -14.049 -14.480 13.529 1.00 79.31 104 PRO A CA 1
ATOM 797 C C . PRO A 1 104 ? -14.358 -15.555 14.583 1.00 79.31 104 PRO A C 1
ATOM 799 O O . PRO A 1 104 ? -15.504 -15.659 15.017 1.00 79.31 104 PRO A O 1
ATOM 802 N N . SER A 1 105 ? -13.375 -16.371 14.975 1.00 80.81 105 SER A N 1
ATOM 803 C CA . SER A 1 105 ? -13.531 -17.441 15.966 1.00 80.81 105 SER A CA 1
ATOM 804 C C . SER A 1 105 ? -13.333 -16.967 17.412 1.00 80.81 105 SER A C 1
ATOM 806 O O . SER A 1 105 ? -13.922 -17.534 18.333 1.00 80.81 105 SER A O 1
ATOM 808 N N . ALA A 1 106 ? -12.616 -15.860 17.627 1.00 65.12 106 ALA A N 1
ATOM 809 C CA . ALA A 1 106 ? -12.322 -15.324 18.959 1.00 65.12 106 ALA A CA 1
ATOM 810 C C . ALA A 1 106 ? -13.564 -14.809 19.720 1.00 65.12 106 ALA A C 1
ATOM 812 O O . ALA A 1 106 ? -13.533 -14.661 20.942 1.00 65.12 106 ALA A O 1
ATOM 813 N N . SER A 1 107 ? -14.680 -14.565 19.026 1.00 57.84 107 SER A N 1
ATOM 814 C CA . SER A 1 107 ? -15.971 -14.194 19.622 1.00 57.84 107 SER A CA 1
ATOM 815 C C . SER A 1 107 ? -16.780 -15.387 20.150 1.00 57.84 107 SER A C 1
ATOM 817 O O . SER A 1 107 ? -17.737 -15.176 20.890 1.00 57.84 107 SER A O 1
ATOM 819 N N . ARG A 1 108 ? -16.403 -16.635 19.825 1.00 54.38 108 ARG A N 1
ATOM 820 C CA . ARG A 1 108 ? -17.130 -17.852 20.242 1.00 54.38 108 ARG A CA 1
ATOM 821 C C . ARG A 1 108 ? -16.695 -18.426 21.593 1.00 54.38 108 ARG A C 1
ATOM 823 O O . ARG A 1 108 ? -17.393 -19.276 22.126 1.00 54.38 108 ARG A O 1
ATOM 830 N N . HIS A 1 109 ? -15.584 -17.957 22.160 1.00 52.44 109 HIS A N 1
ATOM 831 C CA . HIS A 1 109 ? -15.022 -18.475 23.419 1.00 52.44 109 HIS A CA 1
ATOM 832 C C . HIS A 1 109 ? -15.273 -17.568 24.637 1.00 52.44 109 HIS A C 1
ATOM 834 O O . HIS A 1 109 ? -14.603 -17.698 25.65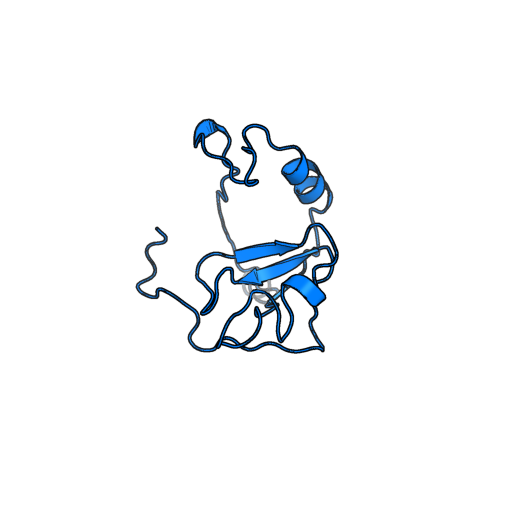7 1.00 52.44 109 HIS A O 1
ATOM 840 N N . ARG A 1 110 ? -16.225 -16.630 24.536 1.00 51.56 110 ARG A N 1
ATOM 841 C CA . ARG A 1 110 ? -16.672 -15.760 25.641 1.00 51.56 110 ARG A CA 1
ATOM 842 C C . ARG A 1 110 ? -18.135 -16.031 26.020 1.00 51.56 110 ARG A C 1
ATOM 844 O O . ARG A 1 110 ? -18.918 -15.088 26.115 1.00 51.56 110 ARG A O 1
ATOM 851 N N . ALA A 1 111 ? -18.491 -17.304 26.176 1.00 43.34 111 ALA A N 1
ATOM 852 C CA . ALA A 1 111 ? -19.764 -17.754 26.737 1.00 43.34 111 ALA A CA 1
ATOM 853 C C . ALA A 1 111 ? -19.494 -18.610 27.975 1.00 43.34 111 ALA A C 1
ATOM 855 O O . ALA A 1 111 ? -18.520 -19.396 27.917 1.00 43.34 111 ALA A O 1
#

Foldseek 3Di:
DPPDPDPADPDFDDDLVQFLAAQWKWFDDVSGDPHMDGHNHRCRPCQAPPHPPDPGHGIDGDGGDPDDVVVVVVLVVQPQQDPVRDRDDPVRDDDPPDDDDDDPCVVVPPD

Secondary structure (DSSP, 8-state):
--S-S-SS-S-----TTS---TTEEEEEETTEEEEEEE-SS--TTTTSTT-TT-SS----EEEE--S-HHHHHHHTT-S-B-TTS-B--GGG-----------TTTTTT--

pLDDT: mean 86.97, std 12.94, range [42.84, 98.19]

Organism: NCBI:txid1411642

Sequence (111 aa):
MVDGKFSGLAWQEYSPRYPHVEMTLGYAGRPGGPAFYLSTVDNTFNHGPGSQGSATEADSCFAKVVRGFEVVERMKRQPGAGDNGFVQDPAHHIRIQSMRVLDPSASRHRA